Protein AF-A0A538CNR1-F1 (afdb_monomer_lite)

Structure (mmCIF, N/CA/C/O backbone):
data_AF-A0A538CNR1-F1
#
_entry.id   AF-A0A538CNR1-F1
#
loop_
_atom_site.group_PDB
_atom_site.id
_atom_site.type_symbol
_atom_site.label_atom_id
_atom_site.label_alt_id
_atom_site.label_comp_id
_atom_site.label_asym_id
_atom_site.label_entity_id
_atom_site.label_seq_id
_atom_site.pdbx_PDB_ins_code
_atom_site.Cartn_x
_atom_site.Cartn_y
_atom_site.Cartn_z
_atom_site.occupancy
_atom_site.B_iso_or_equiv
_atom_site.auth_seq_id
_atom_site.auth_comp_id
_atom_site.auth_asym_id
_atom_site.auth_atom_id
_atom_site.pdbx_PDB_model_num
ATOM 1 N N . MET A 1 1 ? -9.955 32.445 44.984 1.00 50.59 1 MET A N 1
ATOM 2 C CA . MET A 1 1 ? -10.913 31.463 44.430 1.00 50.59 1 MET A CA 1
ATOM 3 C C . MET A 1 1 ? -10.672 31.387 42.931 1.00 50.59 1 MET A C 1
ATOM 5 O O . MET A 1 1 ? -10.929 32.368 42.254 1.00 50.59 1 MET A O 1
ATOM 9 N N . SER A 1 2 ? -10.070 30.299 42.443 1.00 62.34 2 SER A N 1
ATOM 10 C CA . SER A 1 2 ? -9.784 30.093 41.016 1.00 62.34 2 SER A CA 1
ATOM 11 C C . SER A 1 2 ? -10.951 29.326 40.398 1.00 62.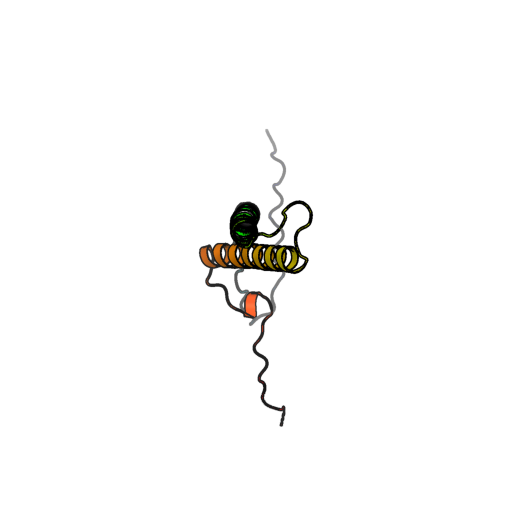34 2 SER A C 1
ATOM 13 O O . SER A 1 2 ? -11.172 28.169 40.751 1.00 62.34 2 SER A O 1
ATOM 15 N N . THR A 1 3 ? -11.744 29.973 39.549 1.00 67.06 3 THR A N 1
ATOM 16 C CA . THR A 1 3 ? -12.823 29.322 38.798 1.00 67.06 3 THR A CA 1
ATOM 17 C C . THR A 1 3 ? -12.237 28.789 37.499 1.00 67.06 3 THR A C 1
ATOM 19 O O . THR A 1 3 ? -12.043 29.545 36.546 1.00 67.06 3 THR A O 1
ATOM 22 N N . ALA A 1 4 ? -11.905 27.499 37.468 1.00 67.81 4 ALA A N 1
ATOM 23 C CA . ALA A 1 4 ? -11.547 26.838 36.220 1.00 67.81 4 ALA A CA 1
ATOM 24 C C . ALA A 1 4 ? -12.721 26.950 35.222 1.00 67.81 4 ALA A C 1
ATOM 26 O O . ALA A 1 4 ? -13.877 26.818 35.641 1.00 67.81 4 ALA A O 1
ATOM 27 N N . PRO A 1 5 ? -12.460 27.215 33.929 1.00 72.38 5 PRO A N 1
ATOM 28 C CA . PRO A 1 5 ? -13.512 27.283 32.925 1.00 72.38 5 PRO A CA 1
ATOM 29 C C . PRO A 1 5 ? -14.232 25.928 32.818 1.00 72.38 5 PRO A C 1
ATOM 31 O O . PRO A 1 5 ? -13.583 24.883 32.949 1.00 72.38 5 PRO A O 1
ATOM 34 N N . PRO A 1 6 ? -15.558 25.916 32.583 1.00 71.56 6 PRO A N 1
ATOM 35 C CA . PRO A 1 6 ? -16.301 24.679 32.396 1.00 71.56 6 PRO A CA 1
ATOM 36 C C . PRO A 1 6 ? -15.717 23.940 31.190 1.00 71.56 6 PRO A C 1
ATOM 38 O O . PRO A 1 6 ? -15.764 24.424 30.060 1.00 71.56 6 PRO A O 1
ATOM 41 N N . THR A 1 7 ? -15.118 22.776 31.438 1.00 73.81 7 THR A N 1
ATOM 42 C CA . THR A 1 7 ? -14.707 21.872 30.363 1.00 73.81 7 THR A CA 1
ATOM 43 C C . THR A 1 7 ? -15.988 21.387 29.697 1.00 73.81 7 THR A C 1
ATOM 45 O O . THR A 1 7 ? -16.769 20.679 30.330 1.00 73.81 7 THR A O 1
ATOM 48 N N . LEU A 1 8 ? -16.246 21.826 28.462 1.00 72.19 8 LEU A N 1
ATOM 49 C CA . LEU A 1 8 ? -17.386 21.352 27.682 1.00 72.19 8 LEU A CA 1
ATOM 50 C C . LEU A 1 8 ? -17.265 19.831 27.555 1.00 72.19 8 LEU A C 1
ATOM 52 O O . LEU A 1 8 ? -16.265 19.330 27.034 1.00 72.19 8 LEU A O 1
ATOM 56 N N . ALA A 1 9 ? -18.253 19.103 28.077 1.00 74.44 9 ALA A N 1
ATOM 57 C CA . ALA A 1 9 ? -18.342 17.670 27.853 1.00 74.44 9 ALA A CA 1
ATOM 58 C C . ALA A 1 9 ? -18.366 17.410 26.333 1.00 74.44 9 ALA A C 1
ATOM 60 O O . ALA A 1 9 ? -18.947 18.216 25.595 1.00 74.44 9 ALA A O 1
ATOM 61 N N . PRO A 1 10 ? -17.719 16.335 25.846 1.00 76.38 10 PRO A N 1
ATOM 62 C CA . PRO A 1 10 ? -17.812 15.954 24.444 1.00 76.38 10 PRO A CA 1
ATOM 63 C C . PRO A 1 10 ? -19.287 15.883 24.015 1.00 76.38 10 PRO A C 1
ATOM 65 O O . PRO A 1 10 ? -20.102 15.424 24.817 1.00 76.38 10 PRO A O 1
ATOM 68 N N . PRO A 1 11 ? -19.638 16.325 22.793 1.00 78.75 11 PRO A N 1
ATOM 69 C CA . PRO A 1 11 ? -20.997 16.196 22.280 1.00 78.75 11 PRO A CA 1
ATOM 70 C C . PRO A 1 11 ? -21.472 14.748 22.397 1.00 78.75 11 PRO A C 1
ATOM 72 O O . PRO A 1 11 ? -20.711 13.831 22.064 1.00 78.75 11 PRO A O 1
ATOM 75 N N . ASP A 1 12 ? -22.711 14.551 22.848 1.00 74.75 12 ASP A N 1
ATOM 76 C CA . ASP A 1 12 ? -23.302 13.219 22.869 1.00 74.75 12 ASP A CA 1
ATOM 77 C C . ASP A 1 12 ? -23.295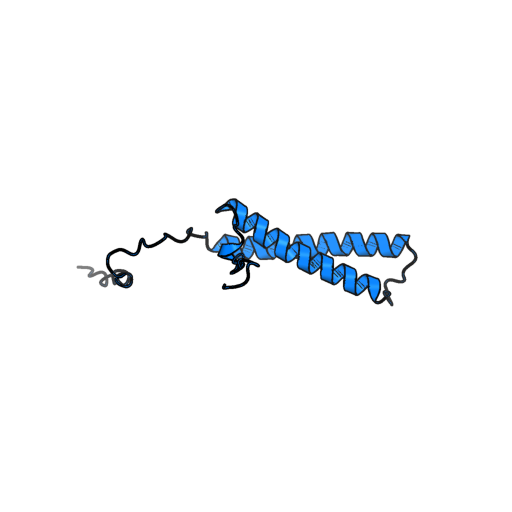 12.628 21.448 1.00 74.75 12 ASP A C 1
ATOM 79 O O . ASP A 1 12 ? -23.553 13.342 20.468 1.00 74.75 12 ASP A O 1
ATOM 83 N N . PRO A 1 13 ? -22.940 11.339 21.299 1.00 72.88 13 PRO A N 1
ATOM 84 C CA . PRO A 1 13 ? -22.969 10.682 20.004 1.00 72.88 13 PRO A CA 1
ATOM 85 C C . PRO A 1 13 ? -24.395 10.705 19.431 1.00 72.88 13 PRO A C 1
ATOM 87 O O . PRO A 1 13 ? -25.360 10.668 20.194 1.00 72.88 13 PRO A O 1
ATOM 90 N N . PRO A 1 14 ? -24.545 10.746 18.094 1.00 77.62 14 PRO A N 1
ATOM 91 C CA . PRO A 1 14 ? -25.856 10.777 17.456 1.00 77.62 14 PRO A CA 1
ATOM 92 C C . PRO A 1 14 ? -26.705 9.589 17.916 1.00 77.62 14 PRO A C 1
ATOM 94 O O . PRO A 1 14 ? -26.227 8.451 17.915 1.00 77.62 14 PRO A O 1
ATOM 97 N N . GLU A 1 15 ? -27.955 9.860 18.295 1.00 75.12 15 GLU A N 1
ATOM 98 C CA . GLU A 1 15 ? -28.905 8.821 18.685 1.00 75.12 15 GLU A CA 1
ATOM 99 C C . GLU A 1 15 ? -29.121 7.863 17.511 1.00 75.12 15 GLU A C 1
ATOM 101 O O . GLU A 1 15 ? -29.446 8.264 16.389 1.00 75.12 15 GLU A O 1
ATOM 106 N N . VAL A 1 16 ? -28.880 6.580 17.762 1.00 77.81 16 VAL A N 1
ATOM 107 C CA . VAL A 1 16 ? -29.045 5.527 16.766 1.00 77.81 16 VAL A CA 1
ATOM 108 C C . VAL A 1 16 ? -30.426 4.898 16.967 1.00 77.81 16 VAL A C 1
ATOM 110 O O . VAL A 1 16 ? -30.758 4.585 18.108 1.00 77.81 16 VAL A O 1
ATOM 113 N N . PRO A 1 17 ? -31.227 4.699 15.898 1.00 79.62 17 PRO A N 1
ATOM 114 C CA . PRO A 1 17 ? -32.540 4.071 16.004 1.00 79.62 17 PRO A CA 1
ATOM 115 C C . PRO A 1 17 ? -32.498 2.722 16.727 1.00 79.62 17 PRO A C 1
ATOM 117 O O . PRO A 1 17 ? -31.591 1.912 16.496 1.00 79.62 17 PRO A O 1
ATOM 120 N N . ASP A 1 18 ? -33.511 2.471 17.557 1.00 78.06 18 ASP A N 1
ATOM 121 C CA . ASP A 1 18 ? -33.644 1.230 18.315 1.00 78.06 18 ASP A CA 1
ATOM 122 C C . ASP A 1 18 ? -33.561 0.000 17.397 1.00 78.06 18 ASP A C 1
ATOM 124 O O . ASP A 1 18 ? -34.228 -0.091 16.364 1.00 78.06 18 ASP A O 1
ATOM 128 N N . GLY A 1 19 ? -32.712 -0.958 17.774 1.00 71.06 19 GLY A N 1
ATOM 129 C CA . GLY A 1 19 ? -32.476 -2.193 17.019 1.00 71.06 19 GLY A CA 1
ATOM 130 C C . GLY A 1 19 ? -31.279 -2.163 16.061 1.00 71.06 19 GLY A C 1
ATOM 131 O O . GLY A 1 19 ? -30.955 -3.200 15.481 1.00 71.06 19 GLY A O 1
ATOM 132 N N . ILE A 1 20 ? -30.578 -1.032 15.915 1.00 69.88 20 ILE A N 1
ATOM 133 C CA . ILE A 1 20 ? -29.304 -0.979 15.184 1.00 69.88 20 ILE A CA 1
ATOM 134 C C . ILE A 1 20 ? -28.139 -1.097 16.171 1.00 69.88 20 ILE A C 1
ATOM 136 O O . ILE A 1 20 ? -27.817 -0.167 16.908 1.00 69.88 20 ILE A O 1
ATOM 140 N N . GLU A 1 21 ? -27.455 -2.245 16.158 1.00 67.06 21 GLU A N 1
ATOM 141 C CA . GLU A 1 21 ? -26.190 -2.392 16.878 1.00 67.06 21 GLU A CA 1
ATOM 142 C C . GLU A 1 21 ? -25.140 -1.432 16.302 1.00 67.06 21 GLU A C 1
ATOM 144 O O . GLU A 1 21 ? -24.675 -1.579 15.165 1.00 67.06 21 GLU A O 1
ATOM 149 N N . VAL A 1 22 ? -24.720 -0.455 17.107 1.00 65.38 22 VAL A N 1
ATOM 150 C CA . VAL A 1 22 ? -23.597 0.422 16.768 1.00 65.38 22 VAL A CA 1
ATOM 151 C C . VAL A 1 22 ? -22.319 -0.404 16.787 1.00 65.38 22 VAL A C 1
ATOM 153 O O . VAL A 1 22 ? -21.731 -0.680 17.837 1.00 65.38 22 VAL A O 1
ATOM 156 N N . ARG A 1 23 ? -21.860 -0.811 15.603 1.00 63.00 23 ARG A N 1
ATOM 157 C CA . ARG A 1 23 ? -20.584 -1.508 15.463 1.00 63.00 23 ARG A CA 1
ATOM 158 C C . ARG A 1 23 ? -19.466 -0.545 15.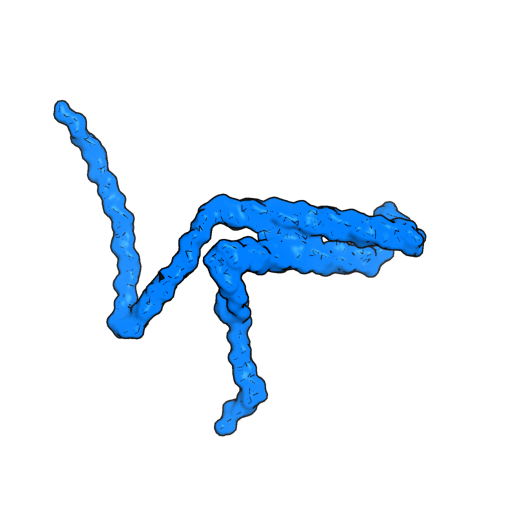852 1.00 63.00 23 ARG A C 1
ATOM 160 O O . ARG A 1 23 ? -19.133 0.352 15.081 1.00 63.00 23 ARG A O 1
ATOM 167 N N . ARG A 1 24 ? -18.876 -0.732 17.039 1.00 63.25 24 ARG A N 1
ATOM 168 C CA . ARG A 1 24 ? -17.698 0.037 17.465 1.00 63.25 24 ARG A CA 1
ATOM 169 C C . ARG A 1 24 ? -16.609 -0.124 16.407 1.00 63.25 24 ARG A C 1
ATOM 171 O O . ARG A 1 24 ? -16.086 -1.222 16.205 1.00 63.25 24 ARG A O 1
ATOM 178 N N . VAL A 1 25 ? -16.311 0.961 15.699 1.00 63.44 25 VAL A N 1
ATOM 179 C CA . VAL A 1 25 ? -15.198 1.005 14.751 1.00 63.44 25 VAL A CA 1
ATOM 180 C C . VAL A 1 25 ? -13.917 0.780 15.559 1.00 63.44 25 VAL A C 1
ATOM 182 O O . VAL A 1 25 ? -13.795 1.346 16.650 1.00 63.44 25 VAL A O 1
ATOM 185 N N . PRO A 1 26 ? -12.974 -0.057 15.090 1.00 65.94 26 PRO A N 1
ATOM 186 C CA . PRO A 1 26 ? -11.698 -0.217 15.772 1.00 65.94 26 PRO A CA 1
ATOM 187 C C . PRO A 1 26 ? -11.049 1.156 15.971 1.00 65.94 26 PRO A C 1
ATOM 189 O O . PRO A 1 26 ? -10.947 1.929 15.021 1.00 65.94 26 PRO A O 1
ATOM 192 N N . ALA A 1 27 ? -10.629 1.474 17.194 1.00 70.38 27 ALA A N 1
ATOM 193 C CA . ALA A 1 27 ? -9.946 2.729 17.475 1.00 70.38 27 ALA A CA 1
ATOM 194 C C . ALA A 1 27 ? -8.514 2.649 16.930 1.00 70.38 27 ALA A C 1
ATOM 196 O O . ALA A 1 27 ? -7.648 1.993 17.511 1.00 70.38 27 ALA A O 1
ATOM 197 N N . TRP A 1 28 ? -8.263 3.286 15.786 1.00 65.06 28 TRP A N 1
ATOM 198 C CA . TRP A 1 28 ? -6.916 3.383 15.235 1.00 65.06 28 TRP A CA 1
ATOM 199 C C . TRP A 1 28 ? -6.088 4.327 16.098 1.00 65.06 28 TRP A C 1
ATOM 201 O O . TRP A 1 28 ? -6.528 5.419 16.457 1.00 65.06 28 TRP A O 1
ATOM 211 N N . ARG A 1 29 ? -4.850 3.936 16.405 1.00 78.44 29 ARG A N 1
ATOM 212 C CA . ARG A 1 29 ? -3.897 4.871 17.010 1.00 78.44 29 ARG A CA 1
ATOM 213 C C . ARG A 1 29 ? -3.586 5.934 15.949 1.00 78.44 29 ARG A C 1
ATOM 215 O O . ARG A 1 29 ? -3.212 5.539 14.845 1.00 78.44 29 ARG A O 1
ATOM 222 N N . PRO A 1 30 ? -3.696 7.242 16.231 1.00 78.12 30 PRO A N 1
ATOM 223 C CA . PRO A 1 30 ? -3.579 8.280 15.201 1.00 78.12 30 PRO A CA 1
ATOM 224 C C . PRO A 1 30 ? -2.252 8.220 14.428 1.00 78.12 30 PRO A C 1
ATOM 226 O O . PRO A 1 30 ? -2.225 8.468 13.226 1.00 78.12 30 PRO A O 1
ATOM 229 N N . TRP A 1 31 ? -1.171 7.773 15.075 1.00 78.12 31 TRP A N 1
ATOM 230 C CA . TRP A 1 31 ? 0.144 7.615 14.448 1.00 78.12 31 TRP A CA 1
ATOM 231 C C . TRP A 1 31 ? 0.259 6.425 13.481 1.00 78.12 31 TRP A C 1
ATOM 233 O O . TRP A 1 31 ? 1.160 6.407 12.645 1.00 78.12 31 TRP A O 1
ATOM 243 N N . SER A 1 32 ? -0.626 5.427 13.576 1.00 76.88 32 SER A N 1
ATOM 244 C CA . SER A 1 32 ? -0.539 4.202 12.761 1.00 76.88 32 SER A CA 1
ATOM 245 C C . SER A 1 32 ? -0.684 4.480 11.264 1.00 76.88 32 SER A C 1
ATOM 247 O O . SER A 1 32 ? -0.034 3.822 10.458 1.00 76.88 32 SER A O 1
ATOM 249 N N . SER A 1 33 ? -1.458 5.506 10.902 1.00 75.19 33 SER A N 1
ATOM 250 C CA . SER A 1 33 ? -1.606 5.986 9.525 1.00 75.19 33 SER A CA 1
ATOM 251 C C . SER A 1 33 ? -0.285 6.514 8.948 1.00 75.19 33 SER A C 1
ATOM 253 O O . SER A 1 33 ? 0.125 6.113 7.861 1.00 75.19 33 SER A O 1
ATOM 255 N N . ALA A 1 34 ? 0.426 7.353 9.706 1.00 82.19 34 ALA A N 1
ATOM 256 C CA . ALA A 1 34 ? 1.723 7.893 9.311 1.00 82.19 34 ALA A CA 1
ATOM 257 C C . ALA A 1 34 ? 2.782 6.788 9.185 1.00 82.19 34 ALA A C 1
ATOM 259 O O . ALA A 1 34 ? 3.554 6.778 8.229 1.00 82.19 34 ALA A O 1
ATOM 260 N N . LEU A 1 35 ? 2.791 5.820 10.110 1.00 83.94 35 LEU A N 1
ATOM 261 C CA . LEU A 1 35 ? 3.730 4.698 10.035 1.00 83.94 35 LEU A CA 1
ATOM 262 C C . LEU A 1 35 ? 3.449 3.796 8.826 1.00 83.94 35 LEU A C 1
ATOM 264 O O . LEU A 1 35 ? 4.391 3.342 8.183 1.00 83.94 35 LEU A O 1
ATOM 268 N N . ALA A 1 36 ? 2.173 3.576 8.492 1.00 76.44 36 ALA A N 1
ATOM 269 C CA . ALA A 1 36 ? 1.779 2.829 7.302 1.00 76.44 36 ALA A CA 1
ATOM 270 C C . ALA A 1 36 ? 2.270 3.509 6.020 1.00 76.44 36 ALA A C 1
ATOM 272 O O . ALA A 1 36 ? 2.806 2.836 5.144 1.00 76.44 36 ALA A O 1
ATOM 273 N N . LEU A 1 37 ? 2.156 4.838 5.938 1.00 78.88 37 LEU A N 1
ATOM 274 C CA . LEU A 1 37 ? 2.663 5.611 4.806 1.00 78.88 37 LEU A CA 1
ATOM 275 C C . LEU A 1 37 ? 4.186 5.483 4.666 1.00 78.88 37 LEU A C 1
ATOM 277 O O . LEU A 1 37 ? 4.682 5.212 3.576 1.00 78.88 37 LEU A O 1
ATOM 281 N N . ILE A 1 38 ? 4.927 5.636 5.767 1.00 85.44 38 ILE A N 1
ATOM 282 C CA . ILE A 1 38 ? 6.393 5.517 5.767 1.00 85.44 38 ILE A CA 1
ATOM 283 C C . ILE A 1 38 ? 6.820 4.103 5.364 1.00 85.44 38 ILE A C 1
ATOM 285 O O . ILE A 1 38 ? 7.706 3.941 4.528 1.00 85.44 38 ILE A O 1
ATOM 289 N N . ALA A 1 39 ? 6.177 3.077 5.925 1.00 79.69 39 ALA A N 1
ATOM 290 C CA . ALA A 1 39 ? 6.459 1.688 5.586 1.00 79.69 39 ALA A CA 1
ATOM 291 C C . ALA A 1 39 ? 6.169 1.394 4.109 1.00 79.69 39 ALA A C 1
ATOM 293 O O . ALA A 1 39 ? 6.951 0.708 3.454 1.00 79.69 39 ALA A O 1
ATOM 294 N N . ALA A 1 40 ? 5.081 1.948 3.572 1.00 73.50 40 ALA A N 1
ATOM 295 C CA . ALA A 1 40 ? 4.727 1.800 2.171 1.00 73.50 40 ALA A CA 1
ATOM 296 C C . ALA A 1 40 ? 5.738 2.465 1.235 1.00 73.50 40 ALA A C 1
ATOM 298 O O . ALA A 1 40 ? 6.189 1.840 0.280 1.00 73.50 40 ALA A O 1
ATOM 299 N N . LEU A 1 41 ? 6.138 3.703 1.539 1.00 81.00 41 LEU A N 1
ATOM 300 C CA . LEU A 1 41 ? 7.164 4.425 0.787 1.00 81.00 41 LEU A CA 1
ATOM 301 C C . LEU A 1 41 ? 8.505 3.686 0.832 1.00 81.00 41 LEU A C 1
ATOM 303 O O . LEU A 1 41 ? 9.134 3.491 -0.204 1.00 81.00 41 LEU A O 1
ATOM 307 N N . GLY A 1 42 ? 8.919 3.221 2.014 1.00 83.69 42 GLY A N 1
ATOM 308 C CA . GLY A 1 42 ? 10.139 2.431 2.172 1.00 83.69 42 GLY A CA 1
ATOM 309 C C . GLY A 1 42 ? 10.095 1.122 1.380 1.00 83.69 42 GLY A C 1
ATOM 310 O O . GLY A 1 42 ? 11.058 0.783 0.696 1.00 83.69 42 GLY A O 1
ATOM 311 N N . GLY A 1 43 ? 8.962 0.417 1.415 1.00 76.31 43 GLY A N 1
ATOM 312 C CA . GLY A 1 43 ? 8.741 -0.800 0.634 1.00 76.31 43 GLY A CA 1
ATOM 313 C C . GLY A 1 43 ? 8.743 -0.551 -0.875 1.00 76.31 43 GLY A C 1
ATOM 314 O O . GLY A 1 43 ? 9.374 -1.308 -1.609 1.00 76.31 43 GLY A O 1
ATOM 315 N N . ALA A 1 44 ? 8.101 0.524 -1.338 1.00 73.81 44 ALA A N 1
ATOM 316 C CA . ALA A 1 44 ? 8.077 0.911 -2.746 1.00 73.81 44 ALA A CA 1
ATOM 317 C C . ALA A 1 44 ? 9.479 1.259 -3.262 1.00 73.81 44 ALA A C 1
ATOM 319 O O . ALA A 1 44 ? 9.872 0.788 -4.325 1.00 73.81 44 ALA A O 1
ATOM 320 N N . LEU A 1 45 ? 10.261 2.016 -2.485 1.00 78.12 45 LEU A N 1
ATOM 321 C CA . LEU A 1 45 ? 11.646 2.345 -2.826 1.00 78.12 45 LEU A CA 1
ATOM 322 C C . LEU A 1 45 ? 12.526 1.092 -2.894 1.00 78.12 45 LEU A C 1
ATOM 324 O O . LEU A 1 45 ? 13.260 0.909 -3.863 1.00 78.12 45 LEU A O 1
ATOM 328 N N . ALA A 1 46 ? 12.427 0.204 -1.901 1.00 77.94 46 ALA A N 1
ATOM 329 C CA . ALA A 1 46 ? 13.178 -1.049 -1.892 1.00 77.94 46 ALA A CA 1
ATOM 330 C C . ALA A 1 46 ? 12.780 -1.963 -3.064 1.00 77.94 46 ALA A C 1
ATOM 332 O O . ALA A 1 46 ? 13.646 -2.526 -3.731 1.00 77.94 46 ALA A O 1
ATOM 333 N N . GLY A 1 47 ? 11.481 -2.078 -3.350 1.00 72.06 47 GLY A N 1
ATOM 334 C CA . GLY A 1 47 ? 10.969 -2.846 -4.481 1.00 72.06 47 GLY A CA 1
ATOM 335 C C . GLY A 1 47 ? 11.430 -2.279 -5.825 1.00 72.06 47 GLY A C 1
ATOM 336 O O . GLY A 1 47 ? 11.961 -3.018 -6.653 1.00 72.06 47 GLY A O 1
ATOM 337 N N . GLY A 1 48 ? 11.291 -0.968 -6.028 1.00 70.06 48 GLY A N 1
ATOM 338 C CA . GLY A 1 48 ? 11.767 -0.286 -7.231 1.00 70.06 48 GLY A CA 1
ATOM 339 C C . GLY A 1 48 ? 13.265 -0.498 -7.453 1.00 70.06 48 GLY A C 1
ATOM 340 O O . GLY A 1 48 ? 13.686 -0.776 -8.572 1.00 70.06 48 GLY A O 1
ATOM 341 N N . LEU A 1 49 ? 14.066 -0.480 -6.383 1.00 78.56 49 LEU A N 1
ATOM 342 C CA . LEU A 1 49 ? 15.497 -0.771 -6.457 1.00 78.56 49 LEU A CA 1
ATOM 343 C C . LEU A 1 49 ? 15.775 -2.202 -6.941 1.00 78.56 49 LEU A C 1
ATOM 345 O O . LEU A 1 49 ? 16.653 -2.394 -7.777 1.00 78.56 49 LEU A O 1
ATOM 349 N N . VAL A 1 50 ? 15.003 -3.198 -6.495 1.00 75.38 50 VAL A N 1
ATOM 350 C CA . VAL A 1 50 ? 15.111 -4.576 -7.010 1.00 75.38 50 VAL A CA 1
ATOM 351 C C . VAL A 1 50 ? 14.796 -4.632 -8.508 1.00 75.38 50 VAL A C 1
ATOM 353 O O . VAL A 1 50 ? 15.539 -5.262 -9.258 1.00 75.38 50 VAL A O 1
ATOM 356 N N . VAL A 1 51 ? 13.745 -3.945 -8.965 1.00 74.31 51 VAL A N 1
ATOM 357 C CA . VAL A 1 51 ? 13.391 -3.880 -10.397 1.00 74.31 51 VAL A CA 1
ATOM 358 C C . VAL A 1 51 ? 14.513 -3.241 -11.209 1.00 74.31 51 VAL A C 1
ATOM 360 O O . VAL A 1 51 ? 14.901 -3.789 -12.238 1.00 74.31 51 VAL A O 1
ATOM 363 N N . TYR A 1 52 ? 15.085 -2.138 -10.726 1.00 72.56 52 TYR A N 1
ATOM 364 C CA . TYR A 1 52 ? 16.210 -1.474 -11.381 1.00 72.56 52 TYR A CA 1
ATOM 365 C C . TYR A 1 52 ? 17.461 -2.354 -11.446 1.00 72.56 52 TYR A C 1
ATOM 367 O O . TYR A 1 52 ? 18.122 -2.399 -12.482 1.00 72.56 52 TYR A O 1
ATOM 375 N N . VAL A 1 53 ? 17.765 -3.106 -10.384 1.00 77.06 53 VAL A N 1
ATOM 376 C CA . VAL A 1 53 ? 18.869 -4.078 -10.381 1.00 77.06 53 VAL A CA 1
ATOM 377 C C . VAL A 1 53 ? 18.629 -5.184 -11.413 1.00 77.06 53 VAL A C 1
ATOM 379 O O . VAL A 1 53 ? 19.538 -5.524 -12.167 1.00 77.06 53 VAL A O 1
ATOM 382 N N . VAL A 1 54 ? 17.410 -5.722 -11.500 1.00 73.94 54 VAL A N 1
ATOM 383 C CA . VAL A 1 54 ? 17.064 -6.734 -12.512 1.00 73.94 54 VAL A CA 1
ATOM 384 C C . VAL A 1 54 ? 17.154 -6.154 -13.926 1.00 73.94 54 VAL A C 1
ATOM 386 O O . VAL A 1 54 ? 17.693 -6.807 -14.816 1.00 73.94 54 VAL A O 1
ATOM 389 N N . ALA A 1 55 ? 16.683 -4.923 -14.133 1.00 71.38 55 ALA A N 1
ATOM 390 C CA . ALA A 1 55 ? 16.760 -4.231 -15.416 1.00 71.38 55 ALA A CA 1
ATOM 391 C C . ALA A 1 55 ? 18.218 -4.002 -15.853 1.00 71.38 55 ALA A C 1
ATOM 393 O O . ALA A 1 55 ? 18.555 -4.268 -17.005 1.00 71.38 55 ALA A O 1
ATOM 394 N N . LEU A 1 56 ? 19.096 -3.602 -14.927 1.00 76.62 56 LEU A N 1
ATOM 395 C CA . LEU A 1 56 ? 20.538 -3.488 -15.161 1.00 76.62 56 LEU A CA 1
ATOM 396 C C . LEU A 1 56 ? 21.164 -4.819 -15.591 1.00 76.62 56 LEU A C 1
ATOM 398 O O . LEU A 1 56 ? 21.907 -4.860 -16.569 1.00 76.62 56 LEU A O 1
ATOM 402 N N . ILE A 1 57 ? 20.846 -5.914 -14.890 1.00 77.12 57 ILE A N 1
ATOM 403 C CA . ILE A 1 57 ? 21.333 -7.260 -15.239 1.00 77.12 57 ILE A CA 1
ATOM 404 C C . ILE A 1 57 ? 20.818 -7.681 -16.624 1.00 77.12 57 ILE A C 1
ATOM 406 O O . ILE A 1 57 ? 21.540 -8.322 -17.384 1.00 77.12 57 ILE A O 1
ATOM 410 N N . ALA A 1 58 ? 19.594 -7.286 -16.977 1.00 74.88 58 ALA A N 1
ATOM 411 C CA . ALA A 1 58 ? 18.998 -7.521 -18.289 1.00 74.88 58 ALA A CA 1
ATOM 412 C C . ALA A 1 58 ? 19.548 -6.598 -19.400 1.00 74.88 58 ALA A C 1
ATOM 414 O O . ALA A 1 58 ? 19.105 -6.697 -20.543 1.00 74.88 58 ALA A O 1
ATOM 415 N N . GLY A 1 59 ? 20.506 -5.716 -19.091 1.00 69.38 59 GLY A N 1
ATOM 416 C CA . GLY A 1 59 ? 21.143 -4.815 -20.054 1.00 69.38 59 GLY A CA 1
ATOM 417 C C . GLY A 1 59 ? 20.322 -3.569 -20.395 1.00 69.38 59 GLY A C 1
ATOM 418 O O . GLY A 1 59 ? 20.605 -2.907 -21.394 1.00 69.38 59 GLY A O 1
ATOM 419 N N . ALA A 1 60 ? 19.303 -3.239 -19.598 1.00 67.62 60 ALA A N 1
ATOM 420 C CA . ALA A 1 60 ? 18.533 -2.018 -19.780 1.00 67.62 60 ALA A CA 1
ATOM 421 C C . ALA A 1 60 ? 19.372 -0.786 -19.414 1.00 67.62 60 ALA A C 1
ATOM 423 O O . ALA A 1 60 ? 20.098 -0.772 -18.418 1.00 67.62 60 ALA A O 1
ATOM 424 N N . ASN A 1 61 ? 19.242 0.267 -20.218 1.00 67.06 61 ASN A N 1
ATOM 425 C CA . ASN A 1 61 ? 19.899 1.538 -19.960 1.00 67.06 61 ASN A CA 1
ATOM 426 C C . ASN A 1 61 ? 19.059 2.353 -18.964 1.00 67.06 61 ASN A C 1
ATOM 428 O O . ASN A 1 61 ? 17.891 2.622 -19.229 1.00 67.06 61 ASN A O 1
ATOM 432 N N . LEU A 1 62 ? 19.634 2.725 -17.820 1.00 63.81 62 LEU A N 1
ATOM 433 C CA . LEU A 1 62 ? 18.917 3.438 -16.754 1.00 63.81 62 LEU A CA 1
ATOM 434 C C . LEU A 1 62 ? 18.613 4.900 -17.093 1.00 63.81 62 LEU A C 1
ATOM 436 O O . LEU A 1 62 ? 17.670 5.453 -16.540 1.00 63.81 62 LEU A O 1
ATOM 440 N N . ASP A 1 63 ? 19.380 5.506 -18.001 1.00 67.56 63 ASP A N 1
ATOM 441 C CA . ASP A 1 63 ? 19.170 6.897 -18.423 1.00 67.56 63 ASP A CA 1
ATOM 442 C C . ASP A 1 63 ? 18.046 7.026 -19.468 1.00 67.56 63 ASP A C 1
ATOM 444 O O . ASP A 1 63 ? 17.507 8.108 -19.683 1.00 67.56 63 ASP A O 1
ATOM 448 N N . ASN A 1 64 ? 17.682 5.917 -20.121 1.00 67.94 64 ASN A N 1
ATOM 449 C CA . ASN A 1 64 ? 16.509 5.789 -20.990 1.00 67.94 64 ASN A CA 1
ATOM 450 C C . ASN A 1 64 ? 15.855 4.422 -20.736 1.00 67.94 64 ASN A C 1
ATOM 452 O O . ASN A 1 64 ? 16.021 3.499 -21.547 1.00 67.94 64 ASN A O 1
ATOM 456 N N . PRO A 1 65 ? 15.164 4.258 -19.593 1.00 66.94 65 PRO A N 1
ATOM 457 C CA . PRO A 1 65 ? 14.561 2.988 -19.241 1.00 66.94 65 PRO A CA 1
ATOM 458 C C . PRO A 1 65 ? 13.502 2.606 -20.287 1.00 66.94 65 PRO A C 1
ATOM 460 O O . PRO A 1 65 ? 12.722 3.449 -20.737 1.00 66.94 65 PRO A O 1
ATOM 463 N N . PRO A 1 66 ? 13.451 1.331 -20.712 1.00 75.81 66 PRO A N 1
ATOM 464 C CA . PRO A 1 66 ? 12.367 0.844 -21.550 1.00 75.81 66 PRO A CA 1
ATOM 465 C C . PRO A 1 66 ? 11.013 1.076 -20.856 1.00 75.81 66 PRO A C 1
ATOM 467 O O . PRO A 1 66 ? 10.922 0.818 -19.655 1.00 75.81 66 PRO A O 1
ATOM 470 N N . PRO A 1 67 ? 9.931 1.425 -21.581 1.00 82.81 67 PRO A N 1
ATOM 471 C 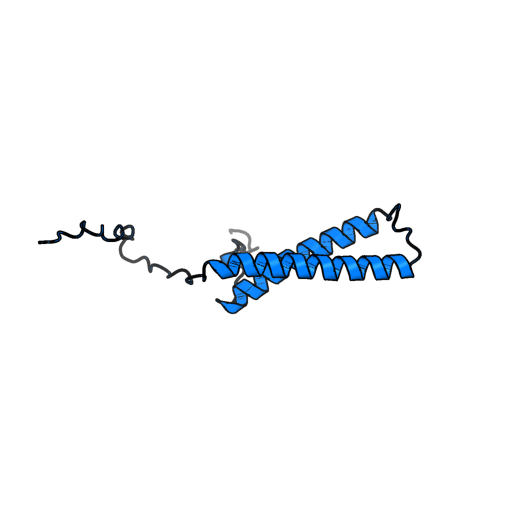CA . PRO A 1 67 ? 8.615 1.686 -20.980 1.00 82.81 67 PRO A CA 1
ATOM 472 C C . PRO A 1 67 ? 8.094 0.553 -20.080 1.00 82.81 67 PRO A C 1
ATOM 474 O O . PRO A 1 67 ? 7.363 0.784 -19.121 1.00 82.81 67 PRO A O 1
ATOM 477 N N . ALA A 1 68 ? 8.488 -0.692 -20.369 1.00 76.69 68 ALA A N 1
ATOM 478 C CA . ALA A 1 68 ? 8.154 -1.850 -19.548 1.00 76.69 68 ALA A CA 1
ATOM 479 C C . ALA A 1 68 ? 8.742 -1.773 -18.124 1.00 76.69 68 ALA A C 1
ATOM 481 O O . ALA A 1 68 ? 8.100 -2.237 -17.185 1.00 76.69 68 ALA A O 1
ATOM 482 N N . VAL A 1 69 ? 9.929 -1.185 -17.946 1.00 75.00 69 VAL A N 1
ATOM 483 C CA . VAL A 1 69 ? 10.579 -1.033 -16.633 1.00 75.00 69 VAL A CA 1
ATOM 484 C C . VAL A 1 69 ? 9.793 -0.054 -15.762 1.00 75.00 69 VAL A C 1
ATOM 486 O O . VAL A 1 69 ? 9.494 -0.383 -14.616 1.00 75.00 69 VAL A O 1
ATOM 489 N N . ASP A 1 70 ? 9.370 1.083 -16.317 1.00 80.31 70 ASP A N 1
ATOM 490 C CA . ASP A 1 70 ? 8.594 2.098 -15.590 1.00 80.31 70 ASP A CA 1
ATOM 491 C C . ASP A 1 70 ? 7.210 1.588 -15.173 1.00 80.31 70 ASP A C 1
ATOM 493 O O . ASP A 1 70 ? 6.765 1.793 -14.039 1.00 80.31 70 ASP A O 1
ATOM 497 N N . ILE A 1 71 ? 6.533 0.868 -16.074 1.00 81.56 71 ILE A N 1
ATOM 498 C CA . ILE A 1 71 ? 5.242 0.233 -15.781 1.00 81.56 71 ILE A CA 1
ATOM 499 C C . ILE A 1 71 ? 5.398 -0.774 -14.638 1.00 81.56 71 ILE A C 1
ATOM 501 O O . ILE A 1 71 ? 4.603 -0.766 -13.698 1.00 81.56 71 ILE A O 1
ATOM 505 N N . MET A 1 72 ? 6.434 -1.615 -14.684 1.00 75.81 72 MET A N 1
ATOM 506 C CA . MET A 1 72 ? 6.696 -2.595 -13.628 1.00 75.81 72 MET A CA 1
ATOM 507 C C . MET A 1 72 ? 7.068 -1.934 -12.299 1.00 75.81 72 MET A C 1
ATOM 509 O O . MET A 1 72 ? 6.615 -2.392 -11.250 1.00 75.81 72 MET A O 1
ATOM 513 N N . ALA A 1 73 ? 7.844 -0.848 -12.328 1.00 72.00 73 ALA A N 1
ATOM 514 C CA . ALA A 1 73 ? 8.178 -0.078 -11.134 1.00 72.00 73 ALA A CA 1
ATOM 515 C C . ALA A 1 73 ? 6.921 0.526 -10.490 1.00 72.00 73 ALA A C 1
ATOM 517 O O . ALA A 1 73 ? 6.753 0.437 -9.274 1.00 72.00 73 ALA A O 1
ATOM 518 N N . THR A 1 74 ? 6.001 1.049 -11.304 1.00 81.81 74 THR A N 1
ATOM 519 C CA . THR A 1 74 ? 4.734 1.623 -10.832 1.00 81.81 74 THR A CA 1
ATOM 520 C C . THR A 1 74 ? 3.820 0.545 -10.250 1.00 81.81 74 THR A C 1
ATOM 522 O O . THR A 1 74 ? 3.317 0.695 -9.143 1.00 81.81 74 THR A O 1
ATOM 525 N N . LEU A 1 75 ? 3.681 -0.598 -10.929 1.00 81.31 75 LEU A N 1
ATOM 526 C CA . LEU A 1 75 ? 2.927 -1.753 -10.424 1.00 81.31 75 LEU A CA 1
ATOM 527 C C . LEU A 1 75 ? 3.456 -2.249 -9.075 1.00 81.31 75 LEU A C 1
ATOM 529 O O . LEU A 1 75 ? 2.679 -2.585 -8.179 1.00 81.31 75 LEU A O 1
ATOM 533 N N . LEU A 1 76 ? 4.779 -2.300 -8.917 1.00 73.69 76 LEU A N 1
ATOM 534 C CA . LEU A 1 76 ? 5.399 -2.724 -7.668 1.00 73.69 76 LEU A CA 1
ATOM 535 C C . LEU A 1 76 ? 5.220 -1.684 -6.556 1.00 73.69 76 LEU A C 1
ATOM 537 O O . LEU A 1 76 ? 4.978 -2.054 -5.407 1.00 73.69 76 LEU A O 1
ATOM 541 N N . GLN A 1 77 ? 5.293 -0.397 -6.896 1.00 74.50 77 GLN A N 1
ATOM 542 C CA . GLN A 1 77 ? 4.994 0.704 -5.986 1.00 74.50 77 GLN A CA 1
ATOM 543 C C . GLN A 1 77 ? 3.537 0.648 -5.503 1.00 74.50 77 GLN A C 1
ATOM 545 O O . GLN A 1 77 ? 3.292 0.701 -4.296 1.00 74.50 77 GLN A O 1
ATOM 550 N N . ASP A 1 78 ? 2.580 0.458 -6.410 1.00 81.44 78 ASP A N 1
ATOM 551 C CA . ASP A 1 78 ? 1.162 0.308 -6.076 1.00 81.44 78 ASP A CA 1
ATOM 552 C C . ASP A 1 78 ? 0.936 -0.905 -5.165 1.00 81.44 78 ASP A C 1
ATOM 554 O O . ASP A 1 78 ? 0.265 -0.810 -4.133 1.00 81.44 78 ASP A O 1
ATOM 558 N N . ALA A 1 79 ? 1.561 -2.041 -5.489 1.00 78.19 79 ALA A N 1
ATOM 559 C CA . ALA A 1 79 ? 1.496 -3.244 -4.668 1.00 78.19 79 ALA A CA 1
ATOM 560 C C . ALA A 1 79 ? 2.096 -3.033 -3.269 1.00 78.19 79 ALA A C 1
ATOM 562 O O . ALA A 1 79 ? 1.545 -3.536 -2.288 1.00 78.19 79 ALA A O 1
ATOM 563 N N . ALA A 1 80 ? 3.184 -2.268 -3.146 1.00 73.38 80 ALA A N 1
ATOM 564 C CA . ALA A 1 80 ? 3.781 -1.926 -1.858 1.00 73.38 80 ALA A CA 1
ATOM 565 C C . ALA A 1 80 ? 2.849 -1.041 -1.013 1.00 73.38 80 ALA A C 1
ATOM 567 O O . ALA A 1 80 ? 2.686 -1.300 0.182 1.00 73.38 80 ALA A O 1
ATOM 568 N N . PHE A 1 81 ? 2.173 -0.058 -1.623 1.00 75.06 81 PHE A N 1
ATOM 569 C CA . PHE A 1 81 ? 1.162 0.755 -0.939 1.00 75.06 81 PHE A CA 1
ATOM 570 C C . PHE A 1 81 ? -0.022 -0.076 -0.451 1.00 75.06 81 PHE A C 1
ATOM 572 O O . PHE A 1 81 ? -0.393 0.001 0.725 1.00 75.06 81 PHE A O 1
ATOM 579 N N . VAL A 1 82 ? -0.585 -0.912 -1.323 1.00 81.12 82 VAL A N 1
ATOM 580 C CA . VAL A 1 82 ? -1.701 -1.798 -0.971 1.00 81.12 82 VAL A CA 1
ATOM 581 C C . VAL A 1 82 ? -1.281 -2.794 0.112 1.00 81.12 82 VAL A C 1
ATOM 583 O O . VAL A 1 82 ? -1.993 -2.976 1.101 1.00 81.12 82 VAL A O 1
ATOM 586 N N . GLY A 1 83 ? -0.105 -3.406 -0.028 1.00 76.94 83 GLY A N 1
ATOM 587 C CA . GLY A 1 83 ? 0.442 -4.358 0.933 1.00 76.94 83 GLY A CA 1
ATOM 588 C C . GLY A 1 83 ? 0.643 -3.740 2.315 1.00 76.94 83 GLY A C 1
ATOM 589 O O . GLY A 1 83 ? 0.184 -4.302 3.309 1.00 76.94 83 GLY A O 1
ATOM 590 N N . ALA A 1 84 ? 1.250 -2.554 2.389 1.00 75.25 84 ALA A N 1
ATOM 591 C CA . ALA A 1 84 ? 1.428 -1.832 3.645 1.00 75.25 84 ALA A CA 1
ATOM 592 C C . ALA A 1 84 ? 0.082 -1.506 4.309 1.00 75.25 84 ALA A C 1
ATOM 594 O O . ALA A 1 84 ? -0.087 -1.750 5.505 1.00 75.25 84 ALA A O 1
ATOM 595 N N . ALA A 1 85 ? -0.908 -1.041 3.539 1.00 79.50 85 ALA A N 1
ATOM 596 C CA . ALA A 1 85 ? -2.248 -0.784 4.059 1.00 79.50 85 ALA A CA 1
ATOM 597 C C . ALA A 1 85 ? -2.890 -2.052 4.653 1.00 79.50 85 ALA A C 1
ATOM 599 O O . ALA A 1 85 ? -3.456 -2.006 5.747 1.00 79.50 85 ALA A O 1
ATOM 600 N N . ILE A 1 86 ? -2.759 -3.198 3.977 1.00 80.69 86 ILE A N 1
ATOM 601 C CA . ILE A 1 86 ? -3.286 -4.486 4.452 1.00 80.69 86 ILE A CA 1
ATOM 602 C C . ILE A 1 86 ? -2.562 -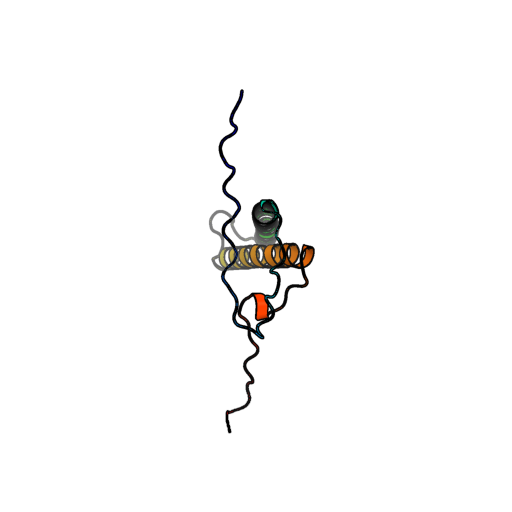4.952 5.719 1.00 80.69 86 ILE A C 1
ATOM 604 O O . ILE A 1 86 ? -3.221 -5.392 6.660 1.00 80.69 86 ILE A O 1
ATOM 608 N N . VAL A 1 87 ? -1.231 -4.846 5.770 1.00 78.62 87 VAL A N 1
ATOM 609 C CA . VAL A 1 87 ? -0.421 -5.249 6.931 1.00 78.62 87 VAL A CA 1
ATOM 610 C C . VAL A 1 87 ? -0.791 -4.426 8.163 1.00 78.62 87 VAL A C 1
ATOM 612 O O . VAL A 1 87 ? -1.071 -4.995 9.217 1.00 78.62 87 VAL A O 1
ATOM 615 N N . PHE A 1 88 ? -0.869 -3.101 8.033 1.00 75.06 88 PHE A N 1
ATOM 616 C CA . PHE A 1 88 ? -1.258 -2.232 9.145 1.00 75.06 88 PHE A CA 1
ATOM 617 C C . PHE A 1 88 ? -2.715 -2.432 9.561 1.00 75.06 88 PHE A C 1
ATOM 619 O O . PHE A 1 88 ? -3.005 -2.463 10.757 1.00 75.06 88 PHE A O 1
ATOM 626 N N . ALA A 1 89 ? -3.625 -2.651 8.607 1.00 73.44 89 ALA A N 1
ATOM 627 C CA . ALA A 1 89 ? -4.993 -3.038 8.928 1.00 73.44 89 ALA A CA 1
ATOM 628 C C . ALA A 1 89 ? -5.018 -4.350 9.733 1.00 73.44 89 ALA A C 1
ATOM 630 O O . ALA A 1 89 ? -5.676 -4.408 10.771 1.00 73.44 89 ALA A O 1
ATOM 631 N N . ALA A 1 90 ? -4.246 -5.362 9.318 1.00 77.25 90 ALA A N 1
ATO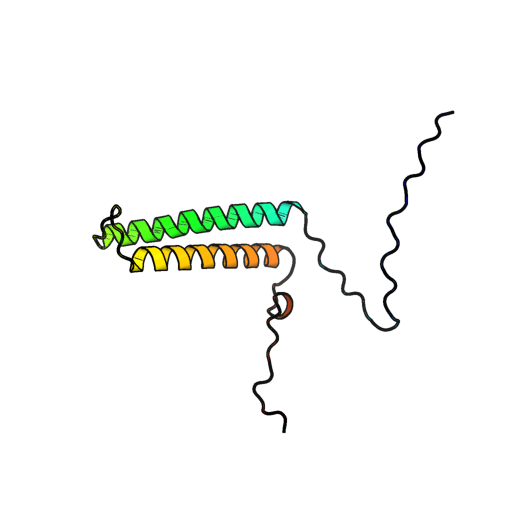M 632 C CA . ALA A 1 90 ? -4.155 -6.663 9.981 1.00 77.25 90 ALA A CA 1
ATOM 633 C C . ALA A 1 90 ? -3.585 -6.612 11.404 1.00 77.25 90 ALA A C 1
ATOM 635 O O . ALA A 1 90 ? -3.953 -7.460 12.216 1.00 77.25 90 ALA A O 1
ATOM 636 N N . MET A 1 91 ? -2.759 -5.615 11.734 1.00 75.75 91 MET A N 1
ATOM 637 C CA . MET A 1 91 ? -2.276 -5.394 13.104 1.00 75.75 91 MET A CA 1
ATOM 638 C C . MET A 1 91 ? -3.379 -4.932 14.068 1.00 75.75 91 MET A C 1
ATOM 640 O O . MET A 1 91 ? -3.240 -5.101 15.277 1.00 75.75 91 MET A O 1
ATOM 644 N N . VAL A 1 92 ? -4.467 -4.350 13.555 1.00 70.88 92 VAL A N 1
ATOM 645 C CA . VAL A 1 92 ? -5.592 -3.856 14.366 1.00 70.88 92 VAL A CA 1
ATOM 646 C C . VAL A 1 92 ? -6.764 -4.834 14.328 1.00 70.88 92 VAL A C 1
ATOM 648 O O . VAL A 1 92 ? -7.343 -5.166 15.360 1.00 70.88 92 VAL A O 1
ATOM 651 N N . ALA A 1 93 ? -7.138 -5.297 13.137 1.00 71.69 93 ALA A N 1
ATOM 652 C CA . ALA A 1 93 ? -8.232 -6.233 12.934 1.00 71.69 93 ALA A CA 1
ATOM 653 C C . ALA A 1 93 ? -8.051 -6.973 11.609 1.00 71.69 93 ALA A C 1
ATOM 655 O O . ALA A 1 93 ? -7.578 -6.406 10.631 1.00 71.69 93 ALA A O 1
ATOM 656 N N . ARG A 1 94 ? -8.499 -8.230 11.529 1.00 76.12 94 ARG A N 1
ATOM 657 C CA . ARG A 1 94 ? -8.392 -9.009 10.287 1.00 76.12 94 ARG A CA 1
ATOM 658 C C . ARG A 1 94 ? -9.072 -8.254 9.122 1.00 76.12 94 ARG A C 1
ATOM 660 O O . ARG A 1 94 ? -10.298 -8.079 9.177 1.00 76.12 94 ARG A O 1
ATOM 667 N N . PRO A 1 95 ? -8.324 -7.813 8.088 1.00 77.62 95 PRO A N 1
ATOM 668 C CA . PRO A 1 95 ? -8.888 -7.074 6.971 1.00 77.62 95 PRO A CA 1
ATOM 669 C C . PRO A 1 95 ? -9.853 -7.990 6.230 1.00 77.62 95 PRO A C 1
ATOM 671 O O . PRO A 1 95 ? -9.573 -9.164 5.983 1.00 77.62 95 PRO A O 1
ATOM 674 N N . ARG A 1 96 ? -11.036 -7.463 5.939 1.00 79.75 96 ARG A N 1
ATOM 675 C CA . ARG A 1 96 ? -12.118 -8.190 5.285 1.00 79.75 96 ARG A CA 1
ATOM 676 C C . ARG A 1 96 ? -12.529 -7.401 4.041 1.00 79.75 96 ARG A C 1
ATOM 678 O O . ARG A 1 96 ? -12.581 -6.176 4.135 1.00 79.75 96 ARG A O 1
ATOM 685 N N . PRO A 1 97 ? -12.846 -8.050 2.906 1.00 78.44 97 PRO A N 1
ATOM 686 C CA . PRO A 1 97 ? -13.154 -7.353 1.651 1.00 78.44 97 PRO A CA 1
ATOM 687 C C . PRO A 1 97 ? -14.235 -6.273 1.801 1.00 78.44 97 PRO A C 1
ATOM 689 O O . PRO A 1 97 ? -14.100 -5.165 1.288 1.00 78.44 97 PRO A O 1
ATOM 692 N N . TRP A 1 98 ? -15.257 -6.538 2.617 1.00 75.31 98 TRP A N 1
ATOM 693 C CA . TRP A 1 98 ? -16.342 -5.589 2.866 1.00 75.31 98 TRP A CA 1
ATOM 694 C C . TRP A 1 98 ? -15.926 -4.333 3.644 1.00 75.31 98 TRP A C 1
ATOM 696 O O . TRP A 1 98 ? -16.672 -3.358 3.619 1.00 75.31 98 TRP A O 1
ATOM 706 N N . HIS A 1 99 ? -14.763 -4.310 4.310 1.00 75.62 99 HIS A N 1
ATOM 707 C CA . HIS A 1 99 ? -14.209 -3.075 4.888 1.00 75.62 99 HIS A CA 1
ATOM 708 C C . HIS A 1 99 ? -13.742 -2.092 3.803 1.00 75.62 99 HIS A C 1
ATOM 710 O O . HIS A 1 99 ? -13.703 -0.894 4.051 1.00 75.62 99 HIS A O 1
ATOM 716 N N . PHE A 1 100 ? -13.438 -2.588 2.600 1.00 75.69 100 PHE A N 1
ATOM 717 C CA . PHE A 1 100 ? -13.005 -1.797 1.445 1.00 75.69 100 PHE A CA 1
ATOM 718 C C . PHE A 1 100 ? -14.133 -1.574 0.427 1.00 75.69 100 PHE A C 1
ATOM 720 O O . PHE A 1 100 ? -13.880 -1.244 -0.725 1.00 75.69 100 PHE A O 1
ATOM 727 N N . GLY A 1 101 ? -15.390 -1.821 0.812 1.00 77.56 101 GLY A N 1
ATOM 728 C CA . GLY A 1 101 ? -16.535 -1.719 -0.098 1.00 77.56 101 GLY A CA 1
ATOM 729 C C . GLY A 1 101 ? -16.669 -2.883 -1.087 1.00 77.56 101 GLY A C 1
ATOM 730 O O . GLY A 1 101 ? -17.661 -2.944 -1.810 1.00 77.56 101 GLY A O 1
ATOM 731 N N . LEU A 1 102 ? -15.748 -3.855 -1.073 1.00 78.50 102 LEU A N 1
ATOM 732 C CA . LEU A 1 102 ? -15.854 -5.070 -1.878 1.00 78.50 102 LEU A CA 1
ATOM 733 C C . LEU A 1 102 ? -16.921 -5.981 -1.266 1.00 78.50 102 LEU A C 1
ATOM 735 O O . LEU A 1 102 ? -16.670 -6.751 -0.333 1.00 78.50 102 LEU A O 1
ATOM 739 N N . ARG A 1 103 ? -18.147 -5.873 -1.775 1.00 79.38 103 ARG A N 1
ATOM 740 C CA . ARG A 1 103 ? -19.224 -6.821 -1.489 1.00 79.38 103 ARG A CA 1
ATOM 741 C C . ARG A 1 103 ? -19.237 -7.864 -2.593 1.00 79.38 103 ARG A C 1
ATOM 743 O O . ARG A 1 103 ? -19.264 -7.513 -3.766 1.00 79.38 103 ARG A O 1
ATOM 750 N N . SER A 1 104 ? -19.234 -9.141 -2.214 1.00 73.50 104 SER A N 1
ATOM 751 C CA . SER A 1 104 ? -19.522 -10.208 -3.170 1.00 73.50 104 SER A CA 1
ATOM 752 C C . SER A 1 104 ? -20.947 -9.999 -3.673 1.00 73.50 104 SER A C 1
ATOM 754 O O . SER A 1 104 ? -21.915 -10.155 -2.927 1.00 73.50 104 SER A O 1
ATOM 756 N N . THR A 1 105 ? -21.075 -9.574 -4.922 1.00 72.25 105 THR A N 1
ATOM 757 C CA . THR A 1 105 ? -22.337 -9.635 -5.642 1.00 72.25 105 THR A CA 1
ATOM 758 C C . THR A 1 105 ? -22.615 -11.100 -5.936 1.00 72.25 105 THR A C 1
ATOM 760 O O . THR A 1 105 ? -21.759 -11.819 -6.456 1.00 72.25 105 THR A O 1
ATOM 763 N N . ARG A 1 106 ? -23.814 -11.575 -5.574 1.00 70.62 106 ARG A N 1
ATOM 764 C CA . ARG A 1 106 ? -24.275 -12.869 -6.077 1.00 70.62 106 ARG A CA 1
ATOM 765 C C . ARG A 1 106 ? -24.300 -12.753 -7.597 1.00 70.62 106 ARG A C 1
ATOM 767 O O . ARG A 1 106 ? -25.024 -11.925 -8.130 1.00 70.62 106 ARG A O 1
ATOM 774 N N . ILE A 1 107 ? -23.508 -13.583 -8.265 1.00 74.25 107 ILE A N 1
ATOM 775 C CA . ILE A 1 107 ? -23.462 -13.682 -9.733 1.00 74.25 107 ILE A CA 1
ATOM 776 C C . ILE A 1 107 ? -24.690 -14.438 -10.276 1.00 74.25 107 ILE A C 1
ATOM 778 O O . ILE A 1 107 ? -24.782 -14.722 -11.465 1.00 74.25 107 ILE A O 1
ATOM 782 N N . ALA A 1 108 ? -25.627 -14.806 -9.395 1.00 74.12 108 ALA A N 1
ATOM 783 C CA . ALA A 1 108 ? -26.877 -15.422 -9.788 1.00 74.12 108 ALA A CA 1
ATOM 784 C C . ALA A 1 108 ? -27.795 -14.360 -10.411 1.00 74.12 108 ALA A C 1
ATOM 786 O O . ALA A 1 108 ? -27.894 -13.253 -9.868 1.00 74.12 108 ALA A O 1
ATOM 787 N N . PRO A 1 109 ? -28.479 -14.687 -11.517 1.00 65.31 109 PRO A N 1
ATOM 788 C CA . PRO A 1 109 ? -29.497 -13.808 -12.056 1.00 65.31 109 PRO A CA 1
ATOM 789 C C . PRO A 1 109 ? -30.606 -13.653 -11.009 1.00 65.31 109 PRO A C 1
ATOM 791 O O . PRO A 1 109 ? -30.970 -14.613 -10.329 1.00 65.31 109 PRO A O 1
ATOM 794 N N . ALA A 1 110 ? -31.108 -12.428 -10.855 1.00 65.06 110 ALA A N 1
ATOM 795 C CA . ALA A 1 110 ? -32.342 -12.187 -10.125 1.00 65.06 110 ALA A CA 1
ATOM 796 C C . ALA A 1 110 ? -33.480 -12.803 -10.951 1.00 65.06 110 ALA A C 1
ATOM 798 O O . ALA A 1 110 ? -33.948 -12.186 -11.906 1.00 65.06 110 ALA A O 1
ATOM 799 N N . VAL A 1 111 ? -33.830 -14.051 -10.641 1.00 59.97 111 VAL A N 1
ATOM 800 C CA . VAL A 1 111 ? -34.997 -14.760 -11.179 1.00 59.97 111 VAL A CA 1
ATOM 801 C C . VAL A 1 111 ? -35.885 -15.138 -10.012 1.00 59.97 111 VAL A C 1
ATOM 803 O O . VAL A 1 111 ? -35.334 -15.685 -9.027 1.00 59.97 111 VAL A O 1
#

Foldseek 3Di:
DDDDPPDPDPPDDDDDPPPDDPDPDQDDDPCLVVVLVVQLVVQLVVQLVVLVVVCVVVVADPVDGDPVSVVVSVVSSVVSSVVSVCVSVVVRPNDDCVVVVDDPDDPDPPD

Secondary structure (DSSP, 8-state):
-------PPPPPPPPPPTT----------HHHHHHHHHHHHHHHHHHHHHHHHHHHHTT--TTS--HHHHHHHHHHHHHHHHHHHHHHHHHHS---GGGGT------S---

Sequence (111 aa):
MSTAPPTLAPPDPPEVPDGIEVRRVPAWRPWSSALALIAALGGALAGGLVVYVVALIAGANLDNPPPAVDIMATLLQDAAFVGAAIVFAAMVARPRPWHFGLRSTRIAPAV

pLDDT: mean 74.18, std 5.73, range [50.59, 85.44]

Radius of gyration: 23.66 Å; chains: 1; bounding box: 56×47×66 Å